Protein AF-A0AAV5AKA2-F1 (afdb_monomer_lite)

Foldseek 3Di:
DFFDFDDDDDDDDDDDDDDDPDPPQFFQFDQLVVQVWHLFWPPPVPGDGLDDDDDDDDHFTKGGLNGDVQCLDPVNVQVVCVVVQWHFAQVNLDDDDFIWTRSSQAPGIDTFPGKIAGAPPDPNCRNVCCSPPNDDMKTWDANCHDRIHRSMIGID

Radius of gyration: 16.93 Å; chains: 1; bounding box: 51×32×39 Å

Organism: NCBI:txid1419009

Structure (mmCIF, N/CA/C/O backbone):
data_AF-A0AAV5AKA2-F1
#
_entry.id   AF-A0AAV5AKA2-F1
#
loop_
_atom_site.group_PDB
_atom_site.id
_atom_site.type_symbol
_atom_site.label_atom_id
_atom_site.label_alt_id
_atom_site.label_comp_id
_atom_site.label_asym_id
_atom_site.label_entity_id
_atom_site.label_seq_id
_atom_site.pdbx_PDB_ins_code
_atom_site.Cartn_x
_atom_site.Cartn_y
_atom_site.Cartn_z
_atom_site.occupancy
_atom_site.B_iso_or_equiv
_atom_site.auth_seq_id
_atom_site.auth_comp_id
_atom_site.auth_asym_id
_atom_site.auth_atom_id
_atom_site.pdbx_PDB_model_num
ATOM 1 N N . MET A 1 1 ? -12.596 -14.298 -8.176 1.00 52.69 1 MET A N 1
ATOM 2 C CA . MET A 1 1 ? -11.879 -13.135 -7.619 1.00 52.69 1 MET A CA 1
ATOM 3 C C . MET A 1 1 ? -12.741 -11.901 -7.831 1.00 52.69 1 MET A C 1
ATOM 5 O O . MET A 1 1 ? -13.011 -11.564 -8.974 1.00 52.69 1 MET A O 1
ATOM 9 N N . GLN A 1 2 ? -13.265 -11.301 -6.763 1.00 57.94 2 GLN A N 1
ATOM 10 C CA . GLN A 1 2 ? -14.024 -10.047 -6.828 1.00 57.94 2 GLN A CA 1
ATOM 11 C C . GLN A 1 2 ? -13.225 -8.941 -6.132 1.00 57.94 2 GLN A C 1
ATOM 13 O O . GLN A 1 2 ? -12.940 -9.035 -4.934 1.00 57.94 2 GLN A O 1
ATOM 18 N N . LEU A 1 3 ? -12.858 -7.911 -6.892 1.00 55.97 3 LEU A N 1
ATOM 19 C CA . LEU A 1 3 ? -12.254 -6.685 -6.377 1.00 55.97 3 LEU A CA 1
ATOM 20 C C . LEU A 1 3 ? -13.356 -5.705 -6.004 1.00 55.97 3 LEU A C 1
ATOM 22 O O . LEU A 1 3 ? -14.324 -5.544 -6.750 1.00 55.97 3 LEU A O 1
ATOM 26 N N . LYS A 1 4 ? -13.201 -5.048 -4.857 1.00 69.31 4 LYS A N 1
ATOM 27 C CA . LYS A 1 4 ? -14.025 -3.898 -4.500 1.00 69.31 4 LYS A CA 1
ATOM 28 C C . LYS A 1 4 ? -13.125 -2.681 -4.413 1.00 69.31 4 LYS A C 1
ATOM 30 O O . LYS A 1 4 ? -12.226 -2.624 -3.580 1.00 69.31 4 LYS A O 1
ATOM 35 N N . PHE A 1 5 ? -13.393 -1.722 -5.283 1.00 59.44 5 PHE A N 1
ATOM 36 C CA . PHE A 1 5 ? -12.792 -0.402 -5.222 1.00 59.44 5 PHE A CA 1
ATOM 37 C C . PHE A 1 5 ? -13.729 0.507 -4.437 1.00 59.44 5 PHE A C 1
ATOM 39 O O . PHE A 1 5 ? -14.938 0.531 -4.687 1.00 59.44 5 PHE A O 1
ATOM 46 N N . SER A 1 6 ? -13.183 1.230 -3.468 1.00 44.75 6 SER A N 1
ATOM 47 C CA . SER A 1 6 ? -13.955 2.183 -2.678 1.00 44.75 6 SER A CA 1
ATOM 48 C C . SER A 1 6 ? -13.904 3.545 -3.347 1.00 44.75 6 SER A C 1
ATOM 50 O O . SER A 1 6 ? -12.937 4.278 -3.188 1.00 44.75 6 SER A O 1
ATOM 52 N N . VAL A 1 7 ? -14.961 3.884 -4.083 1.00 46.62 7 VAL A N 1
ATOM 53 C CA . VAL A 1 7 ? -15.193 5.242 -4.589 1.00 46.62 7 VAL A CA 1
ATOM 54 C C . VAL A 1 7 ? -16.215 5.908 -3.672 1.00 46.62 7 VAL A C 1
ATOM 56 O O . VAL A 1 7 ? -17.334 5.414 -3.513 1.00 46.62 7 VAL A O 1
ATOM 59 N N . PHE A 1 8 ? -15.847 7.017 -3.032 1.00 39.38 8 PHE A N 1
ATOM 60 C CA . PHE A 1 8 ? -16.758 7.754 -2.159 1.00 39.38 8 PHE A CA 1
ATOM 61 C C . PHE A 1 8 ? -17.779 8.531 -2.998 1.00 39.38 8 PHE A C 1
ATOM 63 O O . PHE A 1 8 ? -17.465 9.567 -3.572 1.00 39.38 8 PHE A O 1
ATOM 70 N N . ASN A 1 9 ? -19.030 8.067 -3.026 1.00 35.72 9 ASN A N 1
ATOM 71 C CA . ASN A 1 9 ? -20.159 8.881 -3.469 1.00 35.72 9 ASN A CA 1
ATOM 72 C C . ASN A 1 9 ? -21.201 8.968 -2.348 1.00 35.72 9 ASN A C 1
ATOM 74 O O . ASN A 1 9 ? -21.678 7.962 -1.819 1.00 35.72 9 ASN A O 1
ATOM 78 N N . LYS A 1 10 ? -21.538 10.192 -1.942 1.00 44.97 10 LYS A N 1
ATOM 79 C CA . LYS A 1 10 ? -22.449 10.450 -0.827 1.00 44.97 10 LYS A CA 1
ATOM 80 C C . LYS A 1 10 ? -23.886 10.422 -1.349 1.00 44.97 10 LYS A C 1
ATOM 82 O O . LYS A 1 10 ? -24.330 11.409 -1.925 1.00 44.97 10 LYS A O 1
ATOM 87 N N . LYS A 1 11 ? -24.627 9.331 -1.104 1.00 39.31 11 LYS A N 1
ATOM 88 C CA . LYS A 1 11 ? -26.084 9.343 -0.828 1.00 39.31 11 LYS A CA 1
ATOM 89 C C . LYS A 1 11 ? -26.613 7.965 -0.415 1.00 39.31 11 LYS A C 1
ATOM 91 O O . LYS A 1 11 ? -26.242 6.932 -0.955 1.00 39.31 11 LYS A O 1
ATOM 96 N N . THR A 1 12 ? -27.488 7.999 0.582 1.00 51.03 12 THR A N 1
ATOM 97 C CA . THR A 1 12 ? -28.130 6.885 1.283 1.00 51.03 12 THR A CA 1
ATOM 98 C C . THR A 1 12 ? -29.259 6.238 0.477 1.00 51.03 12 THR A C 1
ATOM 100 O O . THR A 1 12 ? -29.994 6.934 -0.220 1.00 51.03 12 THR A O 1
ATOM 103 N N . LYS A 1 13 ? -29.480 4.931 0.683 1.00 38.28 13 LYS A N 1
ATOM 104 C CA . LYS A 1 13 ? -30.818 4.312 0.723 1.00 38.28 13 LYS A CA 1
ATOM 105 C C . LYS A 1 13 ? -30.782 2.977 1.474 1.00 38.28 13 LYS A C 1
ATOM 107 O O . LYS A 1 13 ? -29.850 2.193 1.336 1.00 38.28 13 LYS A O 1
ATOM 112 N N . THR A 1 14 ? -31.797 2.776 2.305 1.00 45.12 14 THR A N 1
ATOM 113 C CA . THR A 1 14 ? -32.012 1.619 3.180 1.00 45.12 14 THR A CA 1
ATOM 114 C C . THR A 1 14 ? -32.772 0.529 2.424 1.00 45.12 14 THR A C 1
ATOM 116 O O . THR A 1 14 ? -33.853 0.809 1.913 1.00 45.12 14 THR A O 1
ATOM 119 N N . GLU A 1 15 ? -32.277 -0.712 2.415 1.00 42.41 15 GLU A N 1
ATOM 120 C CA . GLU A 1 15 ? -33.061 -1.893 2.020 1.00 42.41 15 GLU A CA 1
ATOM 121 C C . GLU A 1 15 ? -32.939 -3.028 3.048 1.00 42.41 15 GLU A C 1
ATOM 123 O O . GLU A 1 15 ? -31.931 -3.178 3.738 1.00 42.41 15 GLU A O 1
ATOM 128 N N . LYS A 1 16 ? -34.041 -3.776 3.190 1.00 43.50 16 LYS A N 1
ATOM 129 C CA . LYS A 1 16 ? -34.298 -4.784 4.227 1.00 43.50 16 LYS A CA 1
ATOM 130 C C . LYS A 1 16 ? -33.579 -6.113 3.958 1.00 43.50 16 LYS A C 1
ATOM 132 O O . LYS A 1 16 ? -33.378 -6.539 2.829 1.00 43.50 16 LYS A O 1
ATOM 137 N N . THR A 1 17 ? -33.248 -6.771 5.061 1.00 47.44 17 THR A N 1
ATOM 138 C CA . THR A 1 17 ? -32.311 -7.883 5.243 1.00 47.44 17 THR A CA 1
ATOM 139 C C . THR A 1 17 ? -32.801 -9.249 4.753 1.00 47.44 17 THR A C 1
ATOM 141 O O . THR A 1 17 ? -33.874 -9.716 5.131 1.00 47.44 17 THR A O 1
ATOM 144 N N . LYS A 1 18 ? -31.920 -9.971 4.047 1.00 38.16 18 LYS A N 1
ATOM 145 C CA . LYS A 1 18 ? -31.898 -11.442 3.996 1.00 38.16 18 LYS A CA 1
ATOM 146 C C . LYS A 1 18 ? -30.798 -11.909 4.955 1.00 38.16 18 LYS A C 1
ATOM 148 O O . LYS A 1 18 ? -29.679 -11.405 4.883 1.00 38.16 18 LYS A O 1
ATOM 153 N N . LYS A 1 19 ? -31.111 -12.820 5.885 1.00 45.38 19 LYS A N 1
ATOM 154 C CA . LYS A 1 19 ? -30.164 -13.333 6.893 1.00 45.38 19 LYS A CA 1
ATOM 155 C C . LYS A 1 19 ? -29.138 -14.248 6.215 1.00 45.38 19 LYS A C 1
ATOM 157 O O . LYS A 1 19 ? -29.332 -15.454 6.121 1.00 45.38 19 LYS A O 1
ATOM 162 N N . LEU A 1 20 ? -28.087 -13.632 5.687 1.00 38.22 20 LEU A N 1
ATOM 163 C CA . LEU A 1 20 ? -26.858 -14.272 5.242 1.00 38.22 20 LEU A CA 1
ATOM 164 C C . LEU A 1 20 ? -25.946 -14.390 6.468 1.0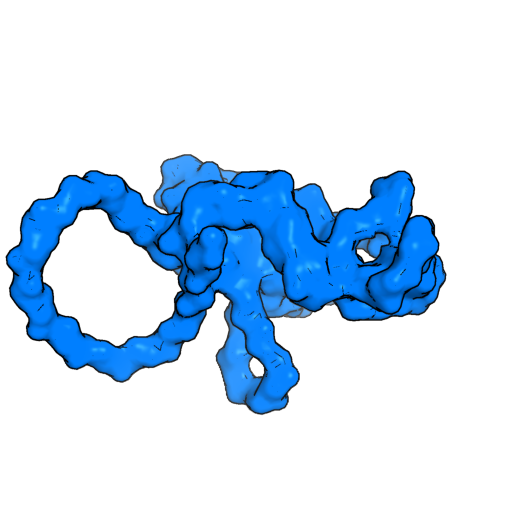0 38.22 20 LEU A C 1
ATOM 166 O O . LEU A 1 20 ? -25.882 -13.455 7.267 1.00 38.22 20 LEU A O 1
ATOM 170 N N . THR A 1 21 ? -25.276 -15.525 6.650 1.00 40.84 21 THR A N 1
ATOM 171 C CA . THR A 1 21 ? -24.228 -15.680 7.664 1.00 40.84 21 THR A CA 1
ATOM 172 C C . THR A 1 21 ? -23.234 -14.529 7.500 1.00 40.84 21 THR A C 1
ATOM 174 O O . THR A 1 21 ? -22.552 -14.458 6.479 1.00 40.84 21 THR A O 1
ATOM 177 N N . LEU A 1 22 ? -23.208 -13.588 8.452 1.00 43.34 22 LEU A N 1
ATOM 178 C CA . LEU A 1 22 ? -22.248 -12.488 8.448 1.00 43.34 22 LEU A CA 1
ATOM 179 C C . LEU A 1 22 ? -20.862 -13.087 8.694 1.00 43.34 22 LEU A C 1
ATOM 181 O O . LEU A 1 22 ? -20.427 -13.238 9.832 1.00 43.34 22 LEU A O 1
ATOM 185 N N . VAL A 1 23 ? -20.154 -13.408 7.613 1.00 49.12 23 VAL A N 1
ATOM 186 C CA . VAL A 1 23 ? -18.706 -13.197 7.598 1.00 49.12 23 VAL A CA 1
ATOM 187 C C . VAL A 1 23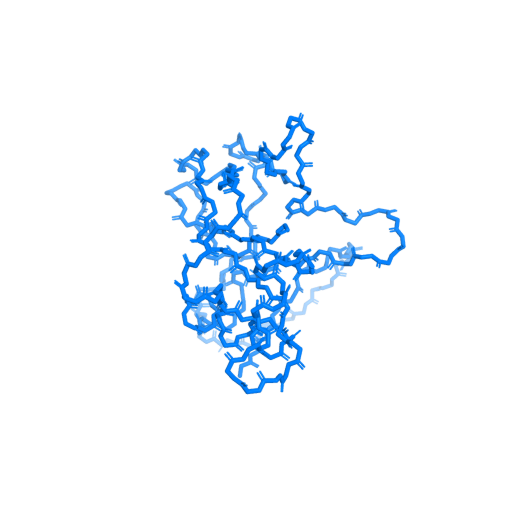 ? -18.544 -11.736 7.995 1.00 49.12 23 VAL A C 1
ATOM 189 O O . VAL A 1 23 ? -19.198 -10.897 7.373 1.00 49.12 23 VAL A O 1
ATOM 192 N N . SER A 1 24 ? -17.802 -11.448 9.071 1.00 45.88 24 SER A N 1
ATOM 193 C CA . SER A 1 24 ? -17.510 -10.074 9.496 1.00 45.88 24 SER A CA 1
ATOM 194 C C . SER A 1 24 ? -17.239 -9.246 8.246 1.00 45.88 24 SER A C 1
ATOM 196 O O . SER A 1 24 ? -16.269 -9.509 7.532 1.00 45.88 24 SER A O 1
ATOM 198 N N . SER A 1 25 ? -18.160 -8.346 7.889 1.00 56.03 25 SER A N 1
ATOM 199 C CA . SER A 1 25 ? -17.938 -7.503 6.729 1.00 56.03 25 SER A CA 1
ATOM 200 C C . SER A 1 25 ? -16.823 -6.569 7.158 1.00 56.03 25 SER A C 1
ATOM 202 O O . SER A 1 25 ? -17.073 -5.681 7.976 1.00 56.03 25 SER A O 1
ATOM 204 N N . GLY A 1 26 ? -15.604 -6.814 6.675 1.00 73.75 26 GLY A N 1
ATOM 205 C CA . GLY A 1 26 ? -14.478 -5.914 6.895 1.00 73.75 26 GLY A CA 1
ATOM 206 C C . GLY A 1 26 ? -14.874 -4.470 6.575 1.00 73.75 26 GLY A C 1
ATOM 207 O O . GLY A 1 26 ? -15.870 -4.207 5.893 1.00 73.75 26 GLY A O 1
ATOM 208 N N . VAL A 1 27 ? -14.131 -3.502 7.092 1.00 89.12 27 VAL A N 1
ATOM 209 C CA . VAL A 1 27 ? -14.288 -2.114 6.644 1.00 89.12 27 VAL A CA 1
ATOM 210 C C . VAL A 1 27 ? -13.537 -1.918 5.331 1.00 89.12 27 VAL A C 1
ATOM 212 O O . VAL A 1 27 ? -12.684 -2.727 4.975 1.00 89.12 27 VAL A O 1
ATOM 215 N N . ASP A 1 28 ? -13.862 -0.860 4.592 1.00 89.00 28 ASP A N 1
ATOM 216 C CA . ASP A 1 28 ? -13.126 -0.563 3.362 1.00 89.00 28 ASP A CA 1
ATOM 217 C C . ASP A 1 28 ? -11.681 -0.180 3.667 1.00 89.00 28 ASP A C 1
ATOM 219 O O . ASP A 1 28 ? -10.761 -0.754 3.102 1.00 89.00 28 ASP A O 1
ATOM 223 N N . PHE A 1 29 ? -11.513 0.763 4.586 1.00 91.06 29 PHE A N 1
ATOM 224 C CA . PHE A 1 29 ? -10.276 1.131 5.261 1.00 91.06 29 PHE A CA 1
ATOM 225 C C . PHE A 1 29 ? -10.653 2.041 6.440 1.00 91.06 29 PHE A C 1
ATOM 227 O O . PHE A 1 29 ? -11.775 2.556 6.506 1.00 91.06 29 PHE A O 1
ATOM 234 N N . TYR A 1 30 ? -9.731 2.255 7.370 1.00 92.00 30 TYR A N 1
ATOM 235 C CA . TYR A 1 30 ? -9.833 3.300 8.384 1.00 92.00 30 TYR A CA 1
ATOM 236 C C . TYR A 1 30 ? -9.074 4.542 7.905 1.00 92.00 30 TYR A C 1
ATOM 238 O O . TYR A 1 30 ? -7.942 4.396 7.446 1.00 92.00 30 TYR A O 1
ATOM 246 N N . PRO A 1 31 ? -9.639 5.759 7.995 1.00 90.56 31 PRO A N 1
ATOM 247 C CA . PRO A 1 31 ? -8.921 6.968 7.599 1.00 90.56 31 PRO A CA 1
ATOM 248 C C . PRO A 1 31 ? -7.626 7.144 8.418 1.00 90.56 31 PRO A C 1
ATOM 250 O O . PRO A 1 31 ? -7.726 7.283 9.638 1.00 90.56 31 PRO A O 1
ATOM 253 N N . PRO A 1 32 ? -6.431 7.207 7.796 1.00 90.88 32 PRO A N 1
ATOM 254 C CA . PRO A 1 32 ? -5.159 7.373 8.505 1.00 90.88 32 PRO A CA 1
ATOM 255 C C . PRO A 1 32 ? -5.119 8.573 9.451 1.00 90.88 32 PRO A C 1
ATOM 257 O O . PRO A 1 32 ? -4.616 8.468 10.568 1.00 90.88 32 PRO A O 1
ATOM 260 N N . ALA A 1 33 ? 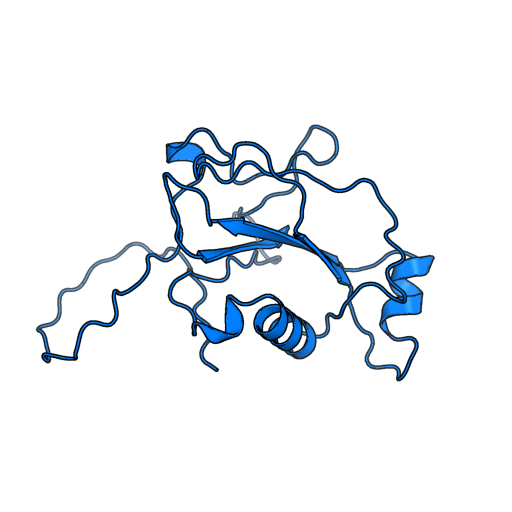-5.735 9.694 9.062 1.00 90.31 33 ALA A N 1
ATOM 261 C CA . ALA A 1 33 ? -5.810 10.895 9.894 1.00 90.31 33 ALA A CA 1
ATOM 262 C C . ALA A 1 33 ? -6.482 10.654 11.262 1.00 90.31 33 ALA A C 1
ATOM 264 O O . ALA A 1 33 ? -6.175 11.354 12.223 1.00 90.31 33 ALA A O 1
ATOM 265 N N . ALA A 1 34 ? -7.359 9.648 11.383 1.00 89.81 34 ALA A N 1
ATOM 266 C CA . ALA A 1 34 ? -8.014 9.311 12.648 1.00 89.81 34 ALA A CA 1
ATOM 267 C C . ALA A 1 34 ? -7.054 8.705 13.689 1.00 89.81 34 ALA A C 1
ATOM 269 O O . ALA A 1 34 ? -7.343 8.764 14.882 1.00 89.81 34 ALA A O 1
ATOM 270 N N . GLY A 1 35 ? -5.921 8.145 13.254 1.00 90.06 35 GLY A N 1
ATOM 271 C CA . GLY A 1 35 ? -4.893 7.561 14.119 1.00 90.06 35 GLY A CA 1
ATOM 272 C C . GLY A 1 35 ? -3.529 8.245 14.017 1.00 90.06 35 GLY A C 1
ATOM 273 O O . GLY A 1 35 ? -2.516 7.632 14.342 1.00 90.06 35 GLY A O 1
ATOM 274 N N . GLY A 1 36 ? -3.487 9.499 13.551 1.00 90.88 36 GLY A N 1
ATOM 275 C CA . GLY A 1 36 ? -2.250 10.283 13.441 1.00 90.88 36 GLY A CA 1
ATOM 276 C C . GLY A 1 36 ? -1.382 9.964 12.218 1.00 90.88 36 GLY A C 1
ATOM 277 O O . GLY A 1 36 ? -0.209 10.327 12.198 1.00 90.88 36 GLY A O 1
ATOM 278 N N . GLY A 1 37 ? -1.940 9.275 11.220 1.00 89.94 37 GLY A N 1
ATOM 279 C CA . GLY A 1 37 ? -1.333 9.040 9.911 1.00 89.94 37 GLY A CA 1
ATOM 280 C C . GLY A 1 37 ? -1.815 10.014 8.830 1.00 89.94 37 GLY A C 1
ATOM 281 O O . GLY A 1 37 ? -2.583 10.938 9.100 1.00 89.94 37 GLY A O 1
ATOM 282 N N . THR A 1 38 ? -1.396 9.786 7.587 1.00 87.25 38 THR A N 1
ATOM 283 C CA . THR A 1 38 ? -1.710 10.640 6.426 1.00 87.25 38 THR A CA 1
ATOM 284 C C . THR A 1 38 ? -2.067 9.806 5.198 1.00 87.25 38 THR A C 1
ATOM 286 O O . THR A 1 38 ? -1.646 8.661 5.078 1.00 87.25 38 THR A O 1
ATOM 289 N N . MET A 1 39 ? -2.814 10.387 4.249 1.00 84.81 39 MET A N 1
ATOM 290 C CA . MET A 1 39 ? -2.964 9.822 2.894 1.00 84.81 39 MET A CA 1
ATOM 291 C C . MET A 1 39 ? -1.782 10.222 2.000 1.00 84.81 39 MET A C 1
ATOM 293 O O . MET A 1 39 ? -1.971 10.504 0.824 1.00 84.81 39 MET A O 1
ATOM 297 N N . LEU A 1 40 ? -0.584 10.306 2.571 1.00 82.75 40 LEU A N 1
ATOM 298 C CA . LEU A 1 40 ? 0.656 10.671 1.895 1.00 82.75 40 LEU A CA 1
ATOM 299 C C . LEU A 1 40 ? 1.753 9.744 2.402 1.00 82.75 40 LEU A C 1
ATOM 301 O O . LEU A 1 40 ? 1.778 9.446 3.604 1.00 82.75 40 LEU A O 1
ATOM 305 N N . ASP A 1 41 ? 2.645 9.328 1.515 1.00 75.31 41 ASP A N 1
ATOM 306 C CA . ASP A 1 41 ? 3.919 8.749 1.918 1.00 75.31 41 ASP A CA 1
ATOM 307 C C . ASP A 1 41 ? 4.931 9.856 2.295 1.00 75.31 41 ASP A C 1
ATOM 309 O O . ASP A 1 41 ? 4.613 11.049 2.329 1.00 75.31 41 ASP A O 1
ATOM 313 N N . ALA A 1 42 ? 6.159 9.459 2.624 1.00 80.12 42 ALA A N 1
ATOM 314 C CA . ALA A 1 42 ? 7.251 10.357 2.989 1.00 80.12 42 ALA A CA 1
ATOM 315 C C . ALA A 1 42 ? 8.170 10.745 1.806 1.00 80.12 42 ALA A C 1
ATOM 317 O O . ALA A 1 42 ? 9.304 11.176 2.039 1.00 80.12 42 ALA A O 1
ATOM 318 N N . SER A 1 43 ? 7.711 10.620 0.554 1.00 75.25 43 SER A N 1
ATOM 319 C CA . SER A 1 43 ? 8.516 10.878 -0.647 1.00 75.25 43 SER A CA 1
ATOM 320 C C . SER A 1 43 ? 8.941 12.344 -0.767 1.00 75.25 43 SER A C 1
ATOM 322 O O . SER A 1 43 ? 8.131 13.271 -0.708 1.00 75.25 43 SER A O 1
ATOM 324 N N . ALA A 1 44 ? 10.256 12.559 -0.898 1.00 58.91 44 ALA A N 1
ATOM 325 C CA . ALA A 1 44 ? 10.925 13.834 -1.198 1.00 58.91 44 ALA A CA 1
ATOM 326 C C . ALA A 1 44 ? 10.478 15.070 -0.375 1.00 58.91 44 ALA A C 1
ATOM 328 O O . ALA A 1 44 ? 10.665 16.207 -0.807 1.00 58.91 44 ALA A O 1
ATOM 329 N N . GLY A 1 45 ? 9.901 14.872 0.815 1.00 61.34 45 GLY A N 1
ATOM 330 C CA . GLY A 1 45 ? 9.409 15.947 1.685 1.00 61.34 45 GLY A CA 1
ATOM 331 C C . GLY A 1 45 ? 8.087 16.600 1.255 1.00 61.34 45 GLY A C 1
ATOM 332 O O . GLY A 1 45 ? 7.589 17.447 1.994 1.00 61.34 45 GLY A O 1
ATOM 333 N N . LEU A 1 46 ? 7.512 16.208 0.110 1.00 65.12 46 LEU A N 1
ATOM 334 C CA . LEU A 1 46 ? 6.181 16.643 -0.348 1.00 65.12 46 LEU A CA 1
ATOM 335 C C . LEU A 1 46 ? 5.115 15.550 -0.168 1.00 65.12 46 LEU A C 1
ATOM 337 O O . LEU A 1 46 ? 3.948 15.879 0.031 1.00 65.12 46 LEU A O 1
ATOM 341 N N . GLY A 1 47 ? 5.538 14.282 -0.168 1.00 64.19 47 GLY A N 1
ATOM 342 C CA . GLY A 1 47 ? 4.688 13.100 -0.100 1.00 64.19 47 GLY A CA 1
ATOM 343 C C . GLY A 1 47 ? 3.996 12.797 -1.428 1.00 64.19 47 GLY A C 1
ATOM 344 O O . GLY A 1 47 ? 3.468 13.685 -2.094 1.00 64.19 47 GLY A O 1
ATOM 345 N N . GLU A 1 48 ? 3.977 11.528 -1.809 1.00 66.62 48 GLU A N 1
ATOM 346 C CA . GLU A 1 48 ? 3.128 10.999 -2.870 1.00 66.62 48 GLU A CA 1
ATOM 347 C C . GLU A 1 48 ? 1.756 10.653 -2.272 1.00 66.62 48 GLU A C 1
ATOM 349 O O . GLU A 1 48 ? 1.680 10.052 -1.191 1.00 66.62 48 GLU A O 1
ATOM 354 N N . PRO A 1 49 ? 0.644 11.053 -2.916 1.00 70.44 49 PRO A N 1
ATOM 355 C CA . PRO A 1 49 ? -0.683 10.724 -2.427 1.00 70.44 49 PRO A CA 1
ATOM 356 C C . PRO A 1 49 ? -0.919 9.217 -2.338 1.00 70.44 49 PRO A C 1
ATOM 358 O O . PRO A 1 49 ? -0.993 8.525 -3.340 1.00 70.44 49 PRO A O 1
ATOM 361 N N . LEU A 1 50 ? -1.195 8.738 -1.127 1.00 61.78 50 LEU A N 1
ATOM 362 C CA . LEU A 1 50 ? -1.775 7.415 -0.866 1.00 61.78 50 LEU A CA 1
ATOM 363 C C . LEU A 1 50 ? -3.291 7.391 -1.125 1.00 61.78 50 LEU A C 1
ATOM 365 O O . LEU A 1 50 ? -3.934 6.370 -0.875 1.00 61.78 50 LEU A O 1
ATOM 369 N N . ASN A 1 51 ? -3.856 8.542 -1.534 1.00 55.59 51 ASN A N 1
ATOM 370 C CA . ASN A 1 51 ? -5.216 8.784 -2.033 1.00 55.59 51 ASN A CA 1
ATOM 371 C C . ASN A 1 51 ? -5.456 10.297 -2.194 1.00 55.59 51 ASN A C 1
ATOM 373 O O . ASN A 1 51 ? -5.750 10.939 -1.187 1.00 55.59 51 ASN A O 1
ATOM 377 N N . VAL A 1 52 ? -5.434 10.860 -3.406 1.00 45.91 52 VAL A N 1
ATOM 378 C CA . VAL A 1 52 ? -6.206 12.083 -3.722 1.00 45.91 52 VAL A CA 1
ATOM 379 C C . VAL A 1 52 ? -6.638 12.109 -5.192 1.00 45.91 52 VAL A C 1
ATOM 381 O O . VAL A 1 52 ? -5.846 12.372 -6.086 1.00 45.91 52 VAL A O 1
ATOM 384 N N . SER A 1 53 ? -7.930 11.890 -5.420 1.00 33.94 53 SER A N 1
ATOM 385 C CA . SER A 1 53 ? -8.658 12.482 -6.542 1.00 33.94 53 SER A CA 1
ATOM 386 C C . SER A 1 53 ? -8.890 13.965 -6.252 1.00 33.94 53 SER A C 1
ATOM 388 O O . SER A 1 53 ? -9.397 14.236 -5.167 1.00 33.94 53 SER A O 1
ATOM 390 N N . ASP A 1 54 ? -8.600 14.868 -7.193 1.00 34.25 54 ASP A N 1
ATOM 391 C CA . ASP A 1 54 ? -9.397 16.097 -7.380 1.00 34.25 54 ASP A CA 1
ATOM 392 C C . ASP A 1 54 ? -9.232 16.795 -8.752 1.00 34.25 54 ASP A C 1
ATOM 394 O O . ASP A 1 54 ? -9.976 17.733 -9.031 1.00 34.25 54 ASP A O 1
ATOM 398 N N . ASP A 1 55 ? -8.409 16.303 -9.685 1.00 39.88 55 ASP A N 1
ATOM 399 C CA . ASP A 1 55 ? -8.446 16.769 -11.078 1.00 39.88 55 ASP A CA 1
ATOM 400 C C . ASP A 1 55 ? -8.135 15.665 -12.111 1.00 39.88 55 ASP A C 1
ATOM 402 O O . ASP A 1 55 ? -7.171 14.917 -12.012 1.00 39.88 55 ASP A O 1
ATOM 406 N N . ASP A 1 56 ? -9.062 15.533 -13.065 1.00 41.50 56 ASP A N 1
ATOM 407 C CA . ASP A 1 56 ? -9.137 14.624 -14.217 1.00 41.50 56 ASP A CA 1
ATOM 408 C C . ASP A 1 56 ? -7.862 13.831 -14.606 1.00 41.50 56 ASP A C 1
ATOM 410 O O . ASP A 1 56 ? -6.918 14.378 -15.169 1.00 41.50 56 ASP A O 1
ATOM 414 N N . LEU A 1 57 ? -7.972 12.495 -14.485 1.00 40.97 57 LEU A N 1
ATOM 415 C CA . LEU A 1 57 ? -7.282 11.445 -15.271 1.00 40.97 57 LEU A CA 1
ATOM 416 C C . LEU A 1 57 ? -6.059 10.695 -14.700 1.00 40.97 57 LEU A C 1
ATOM 418 O O . LEU A 1 57 ? -5.356 10.041 -15.470 1.00 40.97 57 LEU A O 1
ATOM 422 N N . THR A 1 58 ? -5.935 10.564 -13.374 1.00 39.84 58 THR A N 1
ATOM 423 C CA . THR A 1 58 ? -5.173 9.443 -12.772 1.00 39.84 58 THR A CA 1
ATOM 424 C C . THR A 1 58 ? -5.859 8.948 -11.494 1.00 39.84 58 THR A C 1
ATOM 426 O O . THR A 1 58 ? -5.839 9.597 -10.453 1.00 39.84 58 THR A O 1
ATOM 429 N N . GLY A 1 59 ? -6.566 7.817 -11.580 1.00 46.53 59 GLY A N 1
ATOM 430 C CA . GLY A 1 59 ? -7.350 7.262 -10.473 1.00 46.53 59 GLY A CA 1
ATOM 431 C C . GLY A 1 59 ? -6.499 6.412 -9.533 1.00 46.53 59 GLY A C 1
ATOM 432 O O . GLY A 1 59 ? -6.050 5.337 -9.922 1.00 46.53 59 GLY A O 1
ATOM 433 N N . LEU A 1 60 ? -6.323 6.870 -8.292 1.00 55.53 60 LEU A N 1
ATOM 434 C CA . LEU A 1 60 ? -5.661 6.115 -7.226 1.00 55.53 60 LEU A CA 1
ATOM 435 C C . LEU A 1 60 ? -6.511 4.929 -6.757 1.00 55.53 60 LEU A C 1
ATOM 437 O O . LEU A 1 60 ? -7.743 4.992 -6.727 1.00 55.53 60 LEU A O 1
ATOM 441 N N . VAL A 1 61 ? -5.848 3.846 -6.349 1.00 67.81 61 VAL A N 1
ATOM 442 C CA . VAL A 1 61 ? -6.491 2.566 -6.039 1.00 67.81 61 VAL A CA 1
ATOM 443 C C . VAL A 1 61 ? -6.198 2.164 -4.594 1.00 67.81 61 VAL A C 1
ATOM 445 O O . VAL A 1 61 ? -5.134 1.638 -4.300 1.00 67.81 61 VAL A O 1
ATOM 448 N N . ILE A 1 62 ? -7.167 2.340 -3.689 1.00 82.12 62 ILE A N 1
ATOM 449 C CA . ILE A 1 62 ? -7.186 1.583 -2.427 1.00 82.12 62 ILE A CA 1
ATOM 450 C C . ILE A 1 62 ? -7.870 0.245 -2.706 1.00 82.12 62 ILE A C 1
ATOM 452 O O . ILE A 1 62 ? -9.047 0.209 -3.090 1.00 82.12 62 ILE A O 1
ATOM 456 N N . ILE A 1 63 ? -7.166 -0.863 -2.470 1.00 88.62 63 ILE A N 1
ATOM 457 C CA . ILE A 1 63 ? -7.808 -2.179 -2.439 1.00 88.62 63 ILE A CA 1
ATOM 458 C C . ILE A 1 63 ? -8.532 -2.301 -1.105 1.00 88.62 63 ILE A C 1
ATOM 460 O O . ILE A 1 63 ? -7.907 -2.447 -0.055 1.00 88.62 63 ILE A O 1
ATOM 464 N N . SER A 1 64 ? -9.862 -2.229 -1.162 1.00 90.69 64 SER A N 1
ATOM 465 C CA . SER A 1 64 ? -10.725 -2.282 0.017 1.00 90.69 64 SER A CA 1
ATOM 466 C C . SER A 1 64 ? -10.486 -3.556 0.828 1.00 90.69 64 SER A C 1
ATOM 468 O O . SER A 1 64 ? -10.430 -4.646 0.253 1.00 90.69 64 SER A O 1
ATOM 470 N N . GLY A 1 65 ? -10.493 -3.440 2.158 1.00 90.19 65 GLY A N 1
ATOM 471 C CA . GLY A 1 65 ? -10.556 -4.569 3.093 1.00 90.19 65 GLY A CA 1
ATOM 472 C C . GLY A 1 65 ? -11.809 -5.447 2.935 1.00 90.19 65 GLY A C 1
ATOM 473 O O . GLY A 1 65 ? -11.867 -6.560 3.451 1.00 90.19 65 GLY A O 1
ATOM 474 N N . LYS A 1 66 ? -12.815 -4.993 2.170 1.00 92.38 66 LYS A N 1
ATOM 475 C CA . LYS A 1 66 ? -13.984 -5.790 1.745 1.00 92.38 66 LYS A CA 1
ATOM 476 C C . LYS A 1 66 ? -13.767 -6.578 0.453 1.00 92.38 66 LYS A C 1
ATOM 478 O O . LYS A 1 66 ? -14.712 -7.231 -0.010 1.00 92.38 66 LYS A O 1
ATOM 483 N N . SER A 1 67 ? -12.598 -6.464 -0.174 1.00 89.19 67 SER A N 1
ATOM 484 C CA . SER A 1 67 ? -12.228 -7.283 -1.331 1.00 89.19 67 SER A CA 1
ATOM 485 C C . SER A 1 67 ? -12.192 -8.762 -0.955 1.00 89.19 67 SER A C 1
ATOM 487 O O . SER A 1 67 ? -12.242 -9.129 0.219 1.00 89.19 67 SER A O 1
ATOM 489 N N . SER A 1 68 ? -12.137 -9.632 -1.965 1.00 89.12 68 SER A N 1
ATOM 490 C CA . SER A 1 68 ? -11.998 -11.068 -1.700 1.00 89.12 68 SER A CA 1
ATOM 491 C C . SER A 1 68 ? -10.725 -11.310 -0.867 1.00 89.12 68 SER A C 1
ATOM 493 O O . SER A 1 68 ? -9.687 -10.745 -1.232 1.00 89.12 68 SER A O 1
ATOM 495 N N . PRO A 1 69 ? -10.773 -12.109 0.219 1.00 88.88 69 PRO A N 1
ATOM 496 C CA . PRO A 1 69 ? -9.632 -12.301 1.118 1.00 88.88 69 PRO A CA 1
ATOM 497 C C . PRO A 1 69 ? -8.348 -12.724 0.402 1.00 88.88 69 PRO A C 1
ATOM 499 O O . PRO A 1 69 ? -7.257 -12.366 0.834 1.00 88.88 69 PRO A O 1
ATOM 502 N N . GLU A 1 70 ? -8.473 -13.432 -0.723 1.00 89.88 70 GLU A N 1
ATOM 503 C CA . GLU A 1 70 ? -7.345 -13.876 -1.534 1.00 89.88 70 GLU A CA 1
ATOM 504 C C . GLU A 1 70 ? -6.507 -12.690 -2.026 1.00 89.88 70 GLU A C 1
ATOM 506 O O . GLU A 1 70 ? -5.287 -12.740 -1.925 1.00 89.88 70 GLU A O 1
ATOM 511 N N . VAL A 1 71 ? -7.133 -11.595 -2.478 1.00 89.12 71 VAL A N 1
ATOM 512 C CA . VAL A 1 71 ? -6.431 -10.405 -3.005 1.00 89.12 71 VAL A CA 1
ATOM 513 C C . VAL A 1 71 ? -5.667 -9.650 -1.911 1.00 89.12 71 VAL A C 1
ATOM 515 O O . VAL A 1 71 ? -4.708 -8.951 -2.213 1.00 89.12 71 VAL A O 1
ATOM 518 N N . LEU A 1 72 ? -6.055 -9.795 -0.640 1.00 91.56 72 LEU A N 1
ATOM 519 C CA . LEU A 1 72 ? -5.416 -9.089 0.478 1.00 91.56 72 LEU A CA 1
ATOM 520 C C . LEU A 1 72 ? -4.129 -9.781 0.973 1.00 91.56 72 LEU A C 1
ATOM 522 O O . LEU A 1 72 ? -3.388 -9.206 1.776 1.00 91.56 72 LEU A O 1
ATOM 526 N N . THR A 1 73 ? -3.839 -10.988 0.475 1.00 91.38 73 THR A N 1
ATOM 527 C CA . THR A 1 73 ? -2.563 -11.696 0.685 1.00 91.38 73 THR A CA 1
ATOM 528 C C . THR A 1 73 ? -1.467 -11.161 -0.241 1.00 91.38 73 THR A C 1
ATOM 530 O O . THR A 1 73 ? -1.771 -10.585 -1.282 1.00 91.38 73 THR A O 1
ATOM 533 N N . ASP A 1 74 ? -0.189 -11.361 0.097 1.00 89.62 74 ASP A N 1
ATOM 534 C CA . ASP A 1 74 ? 0.925 -10.909 -0.758 1.00 89.62 74 ASP A CA 1
ATOM 535 C C . ASP A 1 74 ? 0.890 -11.571 -2.150 1.00 89.62 74 ASP A C 1
ATOM 537 O O . ASP A 1 74 ? 1.051 -10.888 -3.165 1.00 89.62 74 ASP A O 1
ATOM 541 N N . ASP A 1 75 ? 0.608 -12.877 -2.203 1.00 89.50 75 ASP A N 1
ATOM 542 C CA . ASP A 1 75 ? 0.527 -13.649 -3.449 1.00 89.50 75 ASP A CA 1
ATOM 543 C C . ASP A 1 75 ? -0.700 -13.275 -4.285 1.00 89.50 75 ASP A C 1
ATOM 545 O O . ASP A 1 75 ? -0.623 -13.132 -5.507 1.00 89.50 75 ASP A O 1
ATOM 549 N N . GLY A 1 76 ? -1.858 -13.103 -3.646 1.00 90.38 76 GLY A N 1
ATOM 550 C CA . GLY A 1 76 ? -3.067 -12.704 -4.357 1.00 90.38 76 GLY A CA 1
ATOM 551 C C . GLY A 1 76 ? -3.012 -11.259 -4.838 1.00 90.38 76 GLY A C 1
ATOM 552 O O . GLY A 1 76 ? -3.488 -10.977 -5.939 1.00 90.38 76 GLY A O 1
ATOM 553 N N . PHE A 1 77 ? -2.373 -10.366 -4.080 1.00 90.94 77 PHE A N 1
ATOM 554 C CA . PHE A 1 77 ? -2.107 -9.010 -4.537 1.00 90.94 77 PHE A CA 1
ATOM 555 C C . PHE A 1 77 ? -1.146 -9.002 -5.728 1.00 90.94 77 PHE A C 1
ATOM 557 O O . PHE A 1 77 ? -1.423 -8.325 -6.710 1.00 90.94 77 PHE A O 1
ATOM 564 N N . LEU A 1 78 ? -0.078 -9.809 -5.705 1.00 88.75 78 LEU A N 1
ATOM 565 C CA . LEU A 1 78 ? 0.807 -9.984 -6.861 1.00 88.75 78 LEU A CA 1
ATOM 566 C C . LEU A 1 78 ? 0.046 -10.491 -8.094 1.00 88.75 78 LEU A C 1
ATOM 568 O O . LEU A 1 78 ? 0.205 -9.957 -9.189 1.00 88.75 78 LEU A O 1
ATOM 572 N N . ASN A 1 79 ? -0.818 -11.493 -7.929 1.00 86.88 79 ASN A N 1
ATOM 573 C CA . ASN A 1 79 ? -1.640 -11.993 -9.032 1.00 86.88 79 ASN A CA 1
ATOM 574 C C . ASN A 1 79 ? -2.595 -10.921 -9.576 1.00 86.88 79 ASN A C 1
ATOM 576 O O . ASN A 1 79 ? -2.807 -10.840 -10.786 1.00 86.88 79 ASN A O 1
ATOM 580 N N . TRP A 1 80 ? -3.140 -10.071 -8.705 1.00 88.25 80 TRP A N 1
ATOM 581 C CA . TRP A 1 80 ? -3.906 -8.907 -9.132 1.00 88.25 80 TRP A CA 1
ATOM 582 C C . TRP A 1 80 ? -3.041 -7.893 -9.891 1.00 88.25 80 TRP A C 1
ATOM 584 O O . TRP A 1 80 ? -3.439 -7.485 -10.981 1.00 88.25 80 TRP A O 1
ATOM 594 N N . SER A 1 81 ? -1.849 -7.550 -9.391 1.00 86.31 81 SER A N 1
ATOM 595 C CA . SER A 1 81 ? -0.907 -6.650 -10.074 1.00 86.31 81 SER A CA 1
ATOM 596 C C . SER A 1 81 ? -0.584 -7.162 -11.481 1.00 86.31 81 SER A C 1
ATOM 598 O O . SER A 1 81 ? -0.673 -6.411 -12.447 1.00 86.31 81 SER A O 1
ATOM 600 N N . ARG A 1 82 ? -0.354 -8.473 -11.631 1.00 83.50 82 ARG A N 1
ATOM 601 C CA . ARG A 1 82 ? -0.143 -9.119 -12.940 1.00 83.50 82 ARG A CA 1
ATOM 602 C C . ARG A 1 82 ? -1.326 -8.971 -13.880 1.00 83.50 82 ARG A C 1
ATOM 604 O O . ARG A 1 82 ? -1.129 -8.767 -15.073 1.00 83.50 82 ARG A O 1
ATOM 611 N N . SER A 1 83 ? -2.552 -9.031 -13.361 1.00 81.12 83 SER A N 1
ATOM 612 C CA . SER A 1 83 ? -3.757 -8.867 -14.185 1.00 81.12 83 SER A CA 1
ATOM 613 C C . SER A 1 83 ? -3.919 -7.462 -14.771 1.00 81.12 83 SER A C 1
ATOM 615 O O . SER A 1 83 ? -4.589 -7.314 -15.790 1.00 81.12 83 SER A O 1
ATOM 617 N N . ILE A 1 84 ? -3.294 -6.453 -14.154 1.00 77.31 84 ILE A N 1
ATOM 618 C CA . ILE A 1 84 ? -3.291 -5.063 -14.630 1.00 77.31 84 ILE A CA 1
ATOM 619 C C . ILE A 1 84 ? -1.966 -4.668 -15.297 1.00 77.31 84 ILE A C 1
ATOM 621 O O . ILE A 1 84 ? -1.734 -3.490 -15.535 1.00 77.31 84 ILE A O 1
ATOM 625 N N . GLY A 1 85 ? -1.110 -5.642 -15.625 1.00 75.25 85 GLY A N 1
ATOM 626 C CA . GLY A 1 85 ? 0.130 -5.397 -16.360 1.00 75.25 85 GLY A CA 1
ATOM 627 C C . GLY A 1 85 ? 1.321 -4.984 -15.497 1.00 75.25 85 GLY A C 1
ATOM 628 O O . GLY A 1 85 ? 2.249 -4.398 -16.034 1.00 75.25 85 GLY A O 1
ATOM 629 N N . PHE A 1 86 ? 1.336 -5.299 -14.199 1.00 81.06 86 PHE A N 1
ATOM 630 C CA . PHE A 1 86 ? 2.468 -5.055 -13.294 1.00 81.06 86 PHE A CA 1
ATOM 631 C C . PHE A 1 86 ? 3.027 -6.364 -12.721 1.00 81.06 86 PHE A C 1
ATOM 633 O O .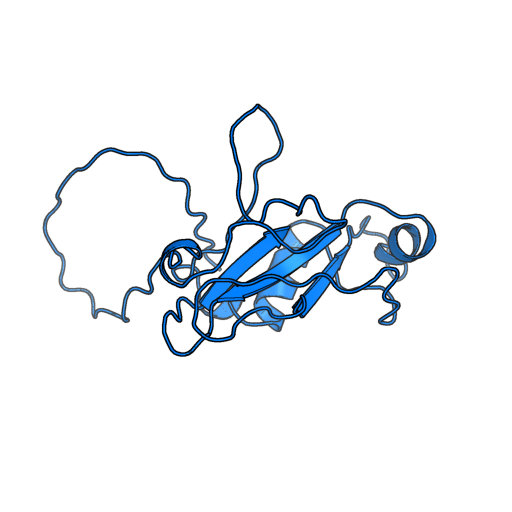 PHE A 1 86 ? 2.299 -7.334 -12.540 1.00 81.06 86 PHE A O 1
ATOM 640 N N . ASP A 1 87 ? 4.310 -6.417 -12.378 1.00 80.94 87 ASP A N 1
ATOM 641 C CA . ASP A 1 87 ? 4.926 -7.594 -11.747 1.00 80.94 87 ASP A CA 1
ATOM 642 C C . ASP A 1 87 ? 5.919 -7.196 -10.642 1.00 80.94 87 ASP A C 1
ATOM 644 O O . ASP A 1 87 ? 6.088 -6.019 -10.314 1.00 80.94 87 ASP A O 1
ATOM 648 N N . GLU A 1 88 ? 6.551 -8.195 -10.029 1.00 77.56 88 GLU A N 1
ATOM 649 C CA . GLU A 1 88 ? 7.675 -8.006 -9.114 1.00 77.56 88 GLU A CA 1
ATOM 650 C C . GLU A 1 88 ? 8.886 -7.357 -9.786 1.00 77.56 88 GLU A C 1
ATOM 652 O O . GLU A 1 88 ? 9.130 -7.498 -10.989 1.00 77.56 88 GLU A O 1
ATOM 657 N N . GLU A 1 89 ? 9.674 -6.658 -8.967 1.00 68.56 89 GLU A N 1
ATOM 658 C CA . GLU A 1 89 ? 10.968 -6.117 -9.371 1.00 68.56 89 GLU A CA 1
ATOM 659 C C . GLU A 1 89 ? 11.844 -7.230 -9.952 1.00 68.56 89 GLU A C 1
ATOM 661 O O . GLU A 1 89 ? 11.990 -8.310 -9.367 1.00 68.56 89 GLU A O 1
ATOM 666 N N . PHE A 1 90 ? 12.446 -6.965 -11.113 1.00 60.94 90 PHE A N 1
ATOM 667 C CA . PHE A 1 90 ? 13.287 -7.949 -11.775 1.00 60.94 90 PHE A CA 1
ATOM 668 C C . PHE A 1 90 ? 14.486 -8.317 -10.888 1.00 60.94 90 PHE A C 1
ATOM 670 O O . PHE A 1 90 ? 15.260 -7.448 -10.487 1.00 60.94 90 PHE A O 1
ATOM 677 N N . LEU A 1 91 ? 14.636 -9.612 -10.579 1.00 55.31 91 LEU A N 1
ATOM 678 C CA . LEU A 1 91 ? 15.710 -10.166 -9.736 1.00 55.31 91 LEU A CA 1
ATOM 679 C C . LEU A 1 91 ? 15.852 -9.512 -8.345 1.00 55.31 91 LEU A C 1
ATOM 681 O O . LEU A 1 91 ? 16.922 -9.586 -7.743 1.00 55.31 91 LEU A O 1
ATOM 685 N N . GLY A 1 92 ? 14.796 -8.875 -7.824 1.00 59.38 92 GLY A N 1
ATOM 686 C CA . GLY A 1 92 ? 14.847 -8.168 -6.539 1.00 59.38 92 GLY A CA 1
ATOM 687 C C . GLY A 1 92 ? 15.734 -6.917 -6.549 1.00 59.38 92 GLY A C 1
ATOM 688 O O . GLY A 1 92 ? 16.141 -6.444 -5.489 1.00 59.38 92 GLY A O 1
ATOM 689 N N . LEU A 1 93 ? 16.065 -6.388 -7.732 1.00 54.44 93 LEU A N 1
ATOM 690 C CA . LEU A 1 93 ? 16.812 -5.142 -7.863 1.00 54.44 93 LEU A CA 1
ATOM 691 C C . LEU A 1 93 ? 15.896 -3.956 -7.558 1.00 54.44 93 LEU A C 1
ATOM 693 O O . LEU A 1 93 ? 15.137 -3.496 -8.414 1.00 54.44 93 LEU A O 1
ATOM 697 N N . HIS A 1 94 ? 16.006 -3.463 -6.329 1.00 65.81 94 HIS A N 1
ATOM 698 C CA . HIS A 1 94 ? 15.330 -2.259 -5.877 1.00 65.81 94 HIS A CA 1
ATOM 699 C C . HIS A 1 94 ? 16.176 -1.021 -6.191 1.00 65.81 94 HIS A C 1
ATOM 701 O O . HIS A 1 94 ? 17.229 -0.807 -5.588 1.00 65.81 94 HIS A O 1
ATOM 707 N N . ILE A 1 95 ? 15.725 -0.206 -7.148 1.00 62.03 95 ILE A N 1
ATOM 708 C CA . ILE A 1 95 ? 16.317 1.108 -7.428 1.00 62.03 95 ILE A CA 1
ATOM 709 C C . ILE A 1 95 ? 15.440 2.186 -6.792 1.00 62.03 95 ILE A C 1
ATOM 711 O O . ILE A 1 95 ? 14.272 2.336 -7.154 1.00 62.03 95 ILE A O 1
ATOM 715 N N . GLY A 1 96 ? 16.034 2.934 -5.863 1.00 65.94 96 GLY A N 1
ATOM 716 C CA . GLY A 1 96 ? 15.383 3.988 -5.090 1.00 65.94 96 GLY A CA 1
ATOM 717 C C . GLY A 1 96 ? 15.552 3.783 -3.587 1.00 65.94 96 GLY A C 1
ATOM 718 O O . GLY A 1 96 ? 15.995 2.730 -3.131 1.00 65.94 96 GLY A O 1
ATOM 719 N N . THR A 1 97 ? 15.224 4.814 -2.815 1.00 72.88 97 THR A N 1
ATOM 720 C CA . THR A 1 97 ? 15.084 4.691 -1.362 1.00 72.88 97 THR A CA 1
ATOM 721 C C . THR A 1 97 ? 13.665 4.205 -1.065 1.00 72.88 97 THR A C 1
ATOM 723 O O . THR A 1 97 ? 12.731 4.811 -1.597 1.00 72.88 97 THR A O 1
ATOM 726 N N . PRO A 1 98 ? 13.477 3.162 -0.233 1.00 80.88 98 PRO A N 1
ATOM 727 C CA . PRO A 1 98 ? 12.149 2.748 0.202 1.00 80.88 98 PRO A CA 1
ATOM 728 C C . PRO A 1 98 ? 11.393 3.910 0.844 1.00 80.88 98 PRO A C 1
ATOM 730 O O . PRO A 1 98 ? 11.933 4.595 1.719 1.00 80.88 98 PRO A O 1
ATOM 733 N N . GLN A 1 99 ? 10.150 4.120 0.422 1.00 84.69 99 GLN A N 1
ATOM 734 C CA . GLN A 1 99 ? 9.290 5.145 0.992 1.00 84.69 99 GLN A CA 1
ATOM 735 C C . GLN A 1 99 ? 8.596 4.623 2.243 1.00 84.69 99 GLN A C 1
ATOM 737 O O . GLN A 1 99 ? 8.371 3.422 2.412 1.00 84.69 99 GLN A O 1
ATOM 742 N N . THR A 1 100 ? 8.260 5.540 3.149 1.00 90.56 100 THR A N 1
ATOM 743 C CA . THR A 1 100 ? 7.520 5.203 4.370 1.00 90.56 100 THR A CA 1
ATOM 744 C C . THR A 1 100 ? 6.152 5.860 4.367 1.00 90.56 100 THR A C 1
ATOM 746 O O . THR A 1 100 ? 6.009 6.977 3.885 1.00 90.56 100 THR A O 1
ATOM 749 N N . ALA A 1 101 ? 5.158 5.190 4.941 1.00 90.50 101 ALA A N 1
ATOM 750 C CA . ALA A 1 101 ? 3.820 5.728 5.136 1.00 90.50 101 ALA A CA 1
ATOM 751 C C . ALA A 1 101 ? 3.319 5.410 6.544 1.00 90.50 101 ALA A C 1
ATOM 753 O O . ALA A 1 101 ? 3.539 4.316 7.064 1.00 90.50 101 ALA A O 1
ATOM 754 N N . ASN A 1 102 ? 2.608 6.353 7.162 1.00 94.06 102 ASN A N 1
ATOM 755 C CA . ASN A 1 102 ? 1.886 6.113 8.408 1.00 94.06 102 ASN A CA 1
ATOM 756 C C . ASN A 1 102 ? 0.388 6.009 8.107 1.00 94.06 102 ASN A C 1
ATOM 758 O O . ASN A 1 102 ? -0.266 7.018 7.842 1.00 94.06 102 ASN A O 1
ATOM 762 N N . LEU A 1 103 ? -0.159 4.795 8.187 1.00 94.12 103 LEU A N 1
ATOM 763 C CA . LEU A 1 103 ? -1.567 4.517 7.885 1.00 94.12 103 LEU A CA 1
ATOM 764 C C . LEU A 1 103 ? -2.513 4.753 9.073 1.00 94.12 103 LEU A C 1
ATOM 766 O O . LEU A 1 103 ? -3.691 4.396 8.993 1.00 94.12 103 LEU A O 1
ATOM 770 N N . GLY A 1 104 ? -2.018 5.339 10.171 1.00 94.06 104 GLY A N 1
ATOM 771 C CA . GLY A 1 104 ? -2.821 5.662 11.351 1.00 94.06 104 GLY A CA 1
ATOM 772 C C . GLY A 1 104 ? -3.402 4.435 12.055 1.00 94.06 104 GLY A C 1
ATOM 773 O O . GLY A 1 104 ? -4.438 4.529 12.705 1.00 94.06 104 GLY A O 1
ATOM 774 N N . ASP A 1 105 ? -2.766 3.274 11.911 1.00 95.81 105 ASP A N 1
ATOM 775 C CA . ASP A 1 105 ? -3.245 1.990 12.432 1.00 95.81 105 ASP A CA 1
ATOM 776 C C . ASP A 1 105 ? -2.533 1.521 13.703 1.00 95.81 105 ASP A C 1
ATOM 778 O O . ASP A 1 105 ? -2.767 0.411 14.185 1.00 95.81 105 ASP A O 1
ATOM 782 N N . GLY A 1 106 ? -1.690 2.384 14.271 1.00 96.00 106 GLY A N 1
ATOM 783 C CA . GLY A 1 106 ? -0.939 2.113 15.493 1.00 96.00 106 GLY A CA 1
ATOM 784 C C . GLY A 1 106 ? 0.431 1.476 15.260 1.00 96.00 106 GLY A C 1
ATOM 785 O O . GLY A 1 106 ? 1.163 1.304 16.229 1.00 96.00 106 GLY A O 1
ATOM 786 N N . ASN A 1 107 ? 0.816 1.187 14.011 1.00 95.81 107 ASN A N 1
ATOM 787 C CA . ASN A 1 107 ? 2.176 0.743 13.678 1.00 95.81 107 ASN A CA 1
ATOM 788 C C . ASN A 1 107 ? 3.176 1.906 13.532 1.00 95.81 107 ASN A C 1
ATOM 790 O O . ASN A 1 107 ? 4.380 1.678 13.423 1.00 95.81 107 ASN A O 1
ATOM 794 N N . GLY A 1 108 ? 2.697 3.153 13.511 1.00 94.75 108 GLY A N 1
ATOM 795 C CA . GLY A 1 108 ? 3.515 4.308 13.140 1.00 94.75 108 GLY A CA 1
ATOM 796 C C . GLY A 1 108 ? 3.932 4.269 11.661 1.00 94.75 108 GLY A C 1
ATOM 797 O O . GLY A 1 108 ? 3.305 3.565 10.867 1.00 94.75 108 GLY A O 1
ATOM 798 N N . PRO A 1 109 ? 4.965 5.030 11.263 1.00 93.44 109 PRO A N 1
ATOM 799 C CA . PRO A 1 109 ? 5.502 4.981 9.905 1.00 93.44 109 PRO A CA 1
ATOM 800 C C . PRO A 1 109 ? 6.082 3.601 9.582 1.00 93.44 109 PRO A C 1
ATOM 802 O O . PRO A 1 109 ? 6.942 3.100 10.305 1.00 93.44 109 PRO A O 1
ATOM 805 N N . GLN A 1 110 ? 5.627 3.006 8.484 1.00 93.81 110 GLN A N 1
ATOM 806 C CA . GLN A 1 110 ? 6.084 1.713 7.984 1.00 93.81 110 GLN A CA 1
ATOM 807 C C . GLN A 1 110 ? 6.728 1.876 6.605 1.00 93.81 110 GLN A C 1
ATOM 809 O O . GLN A 1 110 ? 6.238 2.686 5.812 1.00 93.81 110 GLN A O 1
ATOM 814 N N . PRO A 1 111 ? 7.799 1.126 6.289 1.00 91.19 111 PRO A N 1
ATOM 815 C CA . PRO A 1 111 ? 8.310 1.071 4.926 1.00 91.19 111 PRO A CA 1
ATOM 816 C C . PRO A 1 111 ? 7.268 0.444 3.995 1.00 91.19 111 PRO A C 1
ATOM 818 O O . PRO A 1 111 ? 6.400 -0.318 4.427 1.00 91.19 111 PRO A O 1
ATOM 821 N N . GLU A 1 112 ? 7.356 0.769 2.711 1.00 87.81 112 GLU A N 1
ATOM 822 C CA . GLU A 1 112 ? 6.637 0.044 1.663 1.00 87.81 112 GLU A CA 1
ATOM 823 C C . GLU A 1 112 ? 6.888 -1.467 1.754 1.00 87.81 112 GLU A C 1
ATOM 825 O O . GLU A 1 112 ? 7.962 -1.918 2.160 1.00 87.81 112 GLU A O 1
ATOM 830 N N . ILE A 1 113 ? 5.893 -2.264 1.361 1.00 89.38 113 ILE A N 1
ATOM 831 C CA . ILE A 1 113 ? 6.023 -3.725 1.385 1.00 89.38 113 ILE A CA 1
ATOM 832 C C . ILE A 1 113 ? 6.916 -4.182 0.228 1.00 89.38 113 ILE A C 1
ATOM 834 O O . ILE A 1 113 ? 7.885 -4.908 0.441 1.00 89.38 113 ILE A O 1
ATOM 838 N N . LYS A 1 114 ? 6.568 -3.775 -0.999 1.00 85.94 114 LYS A N 1
ATOM 839 C CA . LYS A 1 114 ? 7.338 -3.978 -2.236 1.00 85.94 114 LYS A CA 1
ATOM 840 C C . LYS A 1 114 ? 6.948 -2.907 -3.264 1.00 85.94 114 LYS A C 1
ATOM 842 O O . LYS A 1 114 ? 5.881 -2.304 -3.153 1.00 85.94 114 LYS A O 1
ATOM 847 N N . VAL A 1 115 ? 7.744 -2.776 -4.322 1.00 81.56 115 VAL A N 1
ATOM 848 C CA . VAL A 1 115 ? 7.376 -2.039 -5.542 1.00 81.56 115 VAL A CA 1
ATOM 849 C C . VAL A 1 115 ? 6.822 -3.008 -6.586 1.00 81.56 115 VAL A C 1
ATOM 851 O O . VAL A 1 115 ? 7.337 -4.117 -6.753 1.00 81.56 115 VAL A O 1
ATOM 854 N N . ARG A 1 116 ? 5.777 -2.598 -7.304 1.00 81.81 116 ARG A N 1
ATOM 855 C CA . ARG A 1 116 ? 5.275 -3.268 -8.509 1.00 81.81 116 ARG A CA 1
ATOM 856 C C . ARG A 1 116 ? 5.616 -2.410 -9.720 1.00 81.81 116 ARG A C 1
ATOM 858 O O . ARG A 1 116 ? 5.357 -1.215 -9.696 1.00 81.81 116 ARG A O 1
ATOM 865 N N . ARG A 1 117 ? 6.206 -3.007 -10.754 1.00 76.56 117 ARG A N 1
ATOM 866 C CA . ARG A 1 117 ? 6.655 -2.307 -11.973 1.00 76.56 117 ARG A CA 1
ATOM 867 C C . ARG A 1 117 ? 5.884 -2.792 -13.187 1.00 76.56 117 ARG A C 1
ATOM 869 O O . ARG A 1 117 ? 5.525 -3.973 -13.226 1.00 76.56 117 ARG A O 1
ATOM 876 N N . GLN A 1 118 ? 5.627 -1.916 -14.151 1.00 69.31 118 GLN A N 1
ATOM 877 C CA . GLN A 1 118 ? 4.931 -2.286 -15.372 1.00 69.31 118 GLN A CA 1
ATOM 878 C C . GLN A 1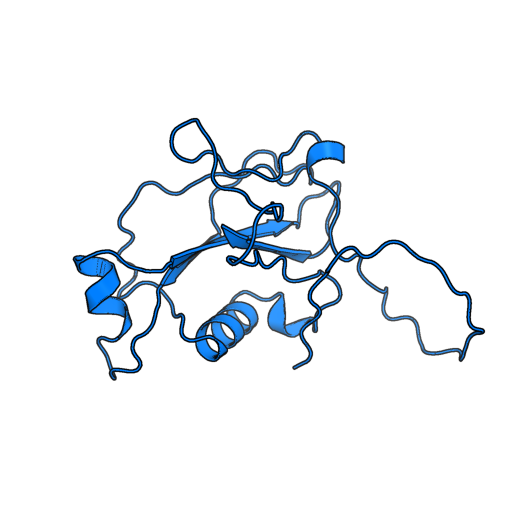 118 ? 5.698 -3.404 -16.084 1.00 69.31 118 GLN A C 1
ATOM 880 O O . GLN A 1 118 ? 6.921 -3.400 -16.242 1.00 69.31 118 GLN A O 1
ATOM 885 N N . ASN A 1 119 ? 4.945 -4.403 -16.512 1.00 61.75 119 ASN A N 1
ATOM 886 C CA . ASN A 1 119 ? 5.415 -5.543 -17.260 1.00 61.75 119 ASN A CA 1
ATOM 887 C C . ASN A 1 119 ? 4.909 -5.399 -18.696 1.00 61.75 119 ASN A C 1
ATOM 889 O O . ASN A 1 119 ? 3.738 -5.639 -18.982 1.00 61.75 119 ASN A O 1
ATOM 893 N N . PHE A 1 120 ? 5.808 -5.067 -19.624 1.00 59.97 120 PHE A N 1
ATOM 894 C CA . PHE A 1 120 ? 5.491 -4.906 -21.050 1.00 59.97 120 PHE A CA 1
ATOM 895 C C . PHE A 1 120 ? 5.135 -6.222 -21.782 1.00 59.97 120 PHE A C 1
ATOM 897 O O . PHE A 1 120 ? 5.141 -6.272 -23.011 1.00 59.97 120 PHE A O 1
ATOM 904 N N . GLY A 1 121 ? 4.853 -7.313 -21.061 1.00 55.31 121 GLY A N 1
ATOM 905 C CA . GLY A 1 121 ? 4.403 -8.581 -21.643 1.00 55.31 121 GLY A CA 1
ATOM 906 C C . GLY A 1 121 ? 5.488 -9.349 -22.406 1.00 55.31 121 GLY A C 1
ATOM 907 O O . GLY A 1 121 ? 5.177 -10.284 -23.142 1.00 55.31 121 GLY A O 1
ATOM 908 N N . ILE A 1 122 ? 6.762 -8.982 -22.236 1.00 50.31 122 ILE A N 1
ATOM 909 C CA . ILE A 1 122 ? 7.898 -9.670 -22.857 1.00 50.31 122 ILE A CA 1
ATOM 910 C C . ILE A 1 122 ? 8.388 -10.763 -21.902 1.00 50.31 122 ILE A C 1
ATOM 912 O O . ILE A 1 122 ? 8.803 -10.469 -20.777 1.00 50.31 122 ILE A O 1
ATOM 916 N N . LEU A 1 123 ? 8.357 -12.026 -22.348 1.00 41.06 123 LEU A N 1
ATOM 917 C CA . LEU A 1 123 ? 8.850 -13.159 -21.557 1.00 41.06 123 LEU A CA 1
ATOM 918 C C . LEU A 1 123 ? 10.279 -12.882 -21.056 1.00 41.06 123 LEU A C 1
ATOM 920 O O . LEU A 1 123 ? 11.155 -12.510 -21.833 1.00 41.06 123 LEU A O 1
ATOM 924 N N . PHE A 1 124 ? 10.498 -13.093 -19.757 1.00 45.34 124 PHE A N 1
ATOM 925 C CA . PHE A 1 124 ? 11.773 -12.961 -19.033 1.00 45.34 124 PHE A CA 1
ATOM 926 C C . PHE A 1 124 ? 12.358 -11.553 -18.842 1.00 45.34 124 PHE A C 1
ATOM 928 O O . PHE A 1 124 ? 13.238 -11.418 -18.000 1.00 45.34 124 PHE A O 1
ATOM 935 N N . ILE A 1 125 ? 11.899 -10.514 -19.548 1.00 4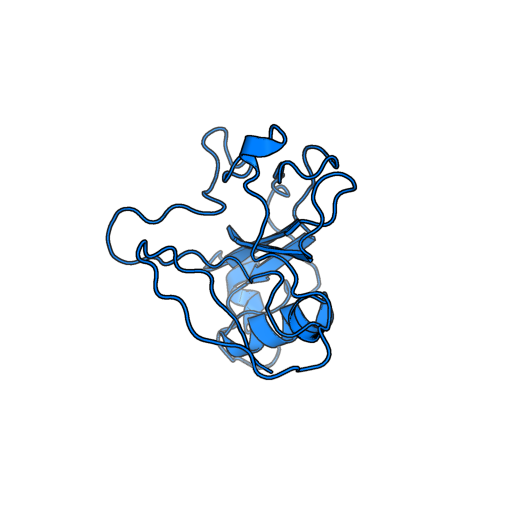8.34 125 ILE A N 1
ATOM 936 C CA . ILE A 1 125 ? 12.512 -9.167 -19.483 1.00 48.34 125 ILE A CA 1
ATOM 937 C C . ILE A 1 125 ? 11.504 -8.008 -19.435 1.00 48.34 125 ILE A C 1
ATOM 939 O O . ILE A 1 125 ? 11.898 -6.848 -19.527 1.00 48.34 125 ILE A O 1
ATOM 943 N N . GLY A 1 126 ? 10.209 -8.286 -19.272 1.00 50.38 126 GLY A N 1
ATOM 944 C CA . GLY A 1 126 ? 9.166 -7.256 -19.258 1.00 50.38 126 GLY A CA 1
ATOM 945 C C . GLY A 1 126 ? 9.355 -6.171 -18.191 1.00 50.38 126 GLY A C 1
ATOM 946 O O . GLY A 1 126 ? 9.146 -5.006 -18.502 1.00 50.38 126 GLY A O 1
ATOM 947 N N . SER A 1 127 ? 9.830 -6.520 -16.989 1.00 52.50 127 SER A N 1
ATOM 948 C CA . SER A 1 127 ? 10.186 -5.551 -15.936 1.00 52.50 127 SER A CA 1
ATOM 949 C C . SER A 1 127 ? 11.652 -5.087 -15.980 1.00 52.50 127 SER A C 1
ATOM 951 O O . SER A 1 127 ? 12.010 -4.135 -15.292 1.00 52.50 127 SER A O 1
ATOM 953 N N . LEU A 1 128 ? 12.510 -5.700 -16.814 1.00 49.53 128 LEU A N 1
ATOM 954 C CA . LEU A 1 128 ? 13.939 -5.359 -16.926 1.00 49.53 128 LEU A CA 1
ATOM 955 C C . LEU A 1 128 ? 14.151 -3.936 -17.464 1.00 49.53 128 LEU A C 1
ATOM 957 O O . LEU A 1 128 ? 15.027 -3.220 -16.980 1.00 49.53 128 LEU A O 1
ATOM 961 N N . PHE A 1 129 ? 13.351 -3.521 -18.451 1.00 47.44 129 PHE A N 1
ATOM 962 C CA . PHE A 1 129 ? 13.461 -2.186 -19.045 1.00 47.44 129 PHE A CA 1
ATOM 963 C C . PHE A 1 129 ? 13.080 -1.072 -18.058 1.00 47.44 129 PHE A C 1
ATOM 965 O O . PHE A 1 129 ? 13.726 -0.029 -18.070 1.00 47.44 129 PHE A O 1
ATOM 972 N N . GLU A 1 130 ? 12.131 -1.304 -17.145 1.00 49.47 130 GLU A N 1
ATOM 973 C CA . GLU A 1 130 ? 11.804 -0.331 -16.092 1.00 49.47 130 GLU A CA 1
ATOM 974 C C . GLU A 1 130 ? 12.763 -0.377 -14.909 1.00 49.47 130 GLU A C 1
ATOM 976 O O . GLU A 1 130 ? 13.112 0.668 -14.363 1.00 49.47 130 GLU A O 1
ATOM 981 N N . THR A 1 131 ? 13.224 -1.571 -14.521 1.00 51.44 131 THR A N 1
ATOM 982 C CA . THR A 1 131 ? 14.257 -1.707 -13.490 1.00 51.44 131 THR A CA 1
ATOM 983 C C . THR A 1 131 ? 15.535 -0.966 -13.894 1.00 51.44 131 THR A C 1
ATOM 985 O O . THR A 1 131 ? 16.192 -0.426 -13.017 1.00 51.44 131 THR A O 1
ATOM 988 N N . LEU A 1 132 ? 15.891 -0.896 -15.185 1.00 46.59 132 LEU A N 1
ATOM 989 C CA . LEU A 1 132 ? 17.113 -0.220 -15.650 1.00 46.59 132 LEU A CA 1
ATOM 990 C C . LEU A 1 132 ? 16.903 1.214 -16.168 1.00 46.59 132 LEU A C 1
ATOM 992 O O . LEU A 1 132 ? 17.825 2.022 -16.067 1.00 46.59 132 LEU A O 1
ATOM 996 N N . GLY A 1 133 ? 15.738 1.530 -16.742 1.00 45.97 133 GLY A N 1
ATOM 997 C CA . GLY A 1 133 ? 15.458 2.819 -17.391 1.00 45.97 133 GLY A CA 1
ATOM 998 C C . GLY A 1 133 ? 14.484 3.737 -16.646 1.00 45.97 133 GLY A C 1
ATOM 999 O O . GLY A 1 133 ? 14.397 4.914 -16.991 1.00 45.97 133 GLY A O 1
ATOM 1000 N N . GLY A 1 134 ? 13.780 3.232 -15.627 1.00 53.34 134 GLY A N 1
ATOM 1001 C CA . GLY A 1 134 ? 12.627 3.912 -15.027 1.00 53.34 134 GLY A CA 1
ATOM 1002 C C . GLY A 1 134 ? 11.352 3.766 -15.871 1.00 53.34 134 GLY A C 1
ATOM 1003 O O . GLY A 1 134 ? 11.417 3.498 -17.071 1.00 53.34 134 GLY A O 1
ATOM 1004 N N . GLY A 1 135 ? 10.188 3.904 -15.229 1.00 57.78 135 GLY A N 1
ATOM 1005 C CA . GLY A 1 135 ? 8.873 3.685 -15.841 1.00 57.78 135 GLY A CA 1
ATOM 1006 C C . GLY A 1 135 ? 7.716 3.775 -14.834 1.00 57.78 135 GLY A C 1
ATOM 1007 O O . GLY A 1 135 ? 7.881 4.371 -13.764 1.00 57.78 135 GLY A O 1
ATOM 1008 N N . ASP A 1 136 ? 6.563 3.205 -15.186 1.00 68.12 136 ASP A N 1
ATOM 1009 C CA . ASP A 1 136 ? 5.340 3.220 -14.379 1.00 68.12 136 ASP A CA 1
ATOM 1010 C C . ASP A 1 136 ? 5.405 2.152 -13.279 1.00 68.12 136 ASP A C 1
ATOM 1012 O O . ASP A 1 136 ? 5.527 0.952 -13.526 1.00 68.12 136 ASP A O 1
ATOM 1016 N N . HIS A 1 137 ? 5.359 2.589 -12.028 1.00 77.62 137 HIS A N 1
ATOM 1017 C CA . HIS A 1 137 ? 5.461 1.714 -10.873 1.00 77.62 137 HIS A CA 1
ATOM 1018 C C . HIS A 1 137 ? 4.577 2.227 -9.755 1.00 77.62 137 HIS A C 1
ATOM 1020 O O . HIS A 1 137 ? 4.341 3.425 -9.654 1.00 77.62 137 HIS A O 1
ATOM 1026 N N . PHE A 1 138 ? 4.154 1.315 -8.887 1.00 81.00 138 PHE A N 1
ATOM 1027 C CA . PHE A 1 138 ? 3.496 1.689 -7.648 1.00 81.00 138 PHE A CA 1
ATOM 1028 C C . PHE A 1 138 ? 4.091 0.952 -6.454 1.00 81.00 138 PHE A C 1
ATOM 1030 O O . PHE A 1 138 ? 4.505 -0.213 -6.517 1.00 81.00 138 PHE A O 1
ATOM 1037 N N . ARG A 1 139 ? 4.119 1.654 -5.336 1.00 86.50 139 ARG A N 1
ATOM 1038 C CA . ARG A 1 139 ? 4.417 1.172 -3.994 1.00 86.50 139 ARG A CA 1
ATOM 1039 C C . ARG A 1 139 ? 3.111 0.809 -3.320 1.00 86.50 139 ARG A C 1
ATOM 1041 O O . ARG A 1 139 ? 2.032 1.220 -3.744 1.00 86.50 139 ARG A O 1
ATOM 1048 N N . TYR A 1 140 ? 3.193 0.004 -2.269 1.00 90.00 140 TYR A N 1
ATOM 1049 C CA . TYR A 1 140 ? 2.012 -0.272 -1.471 1.00 90.00 140 TYR A CA 1
ATOM 1050 C C . TYR A 1 140 ? 2.314 -0.561 -0.007 1.00 90.00 140 TYR A C 1
ATOM 1052 O O . TYR A 1 140 ? 3.368 -1.090 0.358 1.00 90.00 140 TYR A O 1
ATOM 1060 N N . TRP A 1 141 ? 1.315 -0.262 0.818 1.00 93.25 141 TRP A N 1
ATOM 1061 C CA . TRP A 1 141 ? 1.293 -0.479 2.259 1.00 93.25 141 TRP A CA 1
ATOM 1062 C C . TRP A 1 141 ? -0.004 -1.177 2.654 1.00 93.25 141 TRP A C 1
ATOM 1064 O O . TRP A 1 141 ? -1.031 -1.025 1.993 1.00 93.25 141 TRP A O 1
ATOM 1074 N N . ARG A 1 142 ? 0.028 -1.934 3.751 1.00 95.12 142 ARG A N 1
ATOM 1075 C CA . ARG A 1 142 ? -1.135 -2.658 4.271 1.00 95.12 142 ARG A CA 1
ATOM 1076 C C . ARG A 1 142 ? -1.550 -2.083 5.614 1.00 95.12 142 ARG A C 1
ATOM 1078 O O . ARG A 1 142 ? -0.726 -1.993 6.515 1.00 95.12 142 ARG A O 1
ATOM 1085 N N . GLN A 1 143 ? -2.833 -1.773 5.762 1.00 94.56 143 GLN A N 1
ATOM 1086 C CA . GLN A 1 143 ? -3.393 -1.316 7.030 1.00 94.56 143 GLN A CA 1
ATOM 1087 C C . GLN A 1 143 ? -3.740 -2.515 7.925 1.00 94.56 143 GLN A C 1
ATOM 1089 O O . GLN A 1 143 ? -4.843 -3.068 7.855 1.00 94.56 143 GLN A O 1
ATOM 1094 N N . ASN A 1 144 ? -2.774 -2.943 8.736 1.00 96.06 144 ASN A N 1
ATOM 1095 C CA . ASN A 1 144 ? -2.839 -4.151 9.565 1.00 96.06 144 ASN A CA 1
ATOM 1096 C C . ASN A 1 144 ? -2.451 -3.919 11.037 1.00 96.06 144 ASN A C 1
ATOM 1098 O O . ASN A 1 144 ? -2.191 -4.884 11.758 1.00 96.06 144 ASN A O 1
ATOM 1102 N N . GLY A 1 145 ? -2.395 -2.665 11.479 1.00 95.50 145 GLY A N 1
ATOM 1103 C CA . GLY A 1 145 ? -1.979 -2.314 12.830 1.00 95.50 145 GLY A CA 1
ATOM 1104 C C . GLY A 1 145 ? -3.009 -2.589 13.933 1.00 95.50 145 GLY A C 1
ATOM 1105 O O . GLY A 1 145 ? -4.184 -2.868 13.670 1.00 95.50 145 GLY A O 1
ATOM 1106 N N . PRO A 1 146 ? -2.570 -2.530 15.202 1.00 95.69 146 PRO A N 1
ATOM 1107 C CA . PRO A 1 146 ? -3.350 -2.961 16.361 1.00 95.69 146 PRO A CA 1
ATOM 1108 C C . PRO A 1 146 ? -4.564 -2.079 16.678 1.00 95.69 146 PRO A C 1
ATOM 1110 O O . PRO A 1 146 ? -5.481 -2.546 17.352 1.00 95.69 146 PRO A O 1
ATOM 1113 N N . THR A 1 147 ? -4.588 -0.818 16.234 1.00 95.00 147 THR A N 1
ATOM 1114 C CA . THR A 1 147 ? -5.696 0.109 16.524 1.00 95.00 147 THR A CA 1
ATOM 1115 C C . THR A 1 147 ? -6.664 0.265 15.356 1.00 95.00 147 THR A C 1
ATOM 1117 O O . THR A 1 147 ? -7.798 0.695 15.570 1.00 95.00 147 THR A O 1
ATOM 1120 N N . ALA A 1 148 ? -6.256 -0.110 14.140 1.00 93.00 148 ALA A N 1
ATOM 1121 C CA . ALA A 1 148 ? -7.098 -0.031 12.953 1.00 93.00 148 ALA A CA 1
ATOM 1122 C C . ALA A 1 148 ? -6.672 -1.060 11.890 1.00 93.00 148 ALA A C 1
ATOM 1124 O O . ALA A 1 148 ? -5.954 -0.735 10.954 1.00 93.00 148 ALA A O 1
ATOM 1125 N N . ASN A 1 149 ? -7.132 -2.309 12.005 1.00 95.50 149 ASN A N 1
ATOM 1126 C CA . ASN A 1 149 ? -6.828 -3.367 11.036 1.00 95.50 149 ASN A CA 1
ATOM 1127 C C . ASN A 1 149 ? -7.994 -3.565 10.058 1.00 95.50 149 ASN A C 1
ATOM 1129 O O . ASN A 1 149 ? -9.003 -4.182 10.405 1.00 95.50 149 ASN A O 1
ATOM 1133 N N . SER A 1 150 ? -7.865 -3.029 8.844 1.00 93.50 150 SER A N 1
ATOM 1134 C CA . SER A 1 150 ? -8.827 -3.270 7.759 1.00 93.50 150 SER A CA 1
ATOM 1135 C C . SER A 1 150 ? -8.351 -4.329 6.766 1.00 93.50 150 SER A C 1
ATOM 1137 O O . SER A 1 150 ? -9.166 -4.881 6.031 1.00 93.50 150 SER A O 1
ATOM 1139 N N . GLY A 1 151 ? -7.042 -4.593 6.712 1.00 93.56 151 GLY A N 1
ATOM 1140 C CA . GLY A 1 151 ? -6.408 -5.395 5.669 1.00 93.56 151 GLY A CA 1
ATOM 1141 C C . GLY A 1 151 ? -6.303 -4.690 4.312 1.00 93.56 151 GLY A C 1
ATOM 1142 O O . GLY A 1 151 ? -5.780 -5.289 3.376 1.00 93.56 151 GLY A O 1
ATOM 1143 N N . ALA A 1 152 ? -6.777 -3.445 4.193 1.00 93.44 152 ALA A N 1
ATOM 1144 C CA . ALA A 1 152 ? -6.745 -2.685 2.949 1.00 93.44 152 ALA A CA 1
ATOM 1145 C C . ALA A 1 152 ? -5.311 -2.403 2.482 1.00 93.44 152 ALA A C 1
ATOM 1147 O O . ALA A 1 152 ? -4.402 -2.246 3.306 1.00 93.44 152 ALA A O 1
ATOM 1148 N N . LEU A 1 153 ? -5.131 -2.305 1.163 1.00 92.38 153 LEU A N 1
ATOM 1149 C CA . LEU A 1 153 ? -3.854 -1.954 0.540 1.00 92.38 153 LEU A CA 1
ATOM 1150 C C . LEU A 1 153 ? -3.933 -0.541 -0.037 1.00 92.38 153 LEU A C 1
ATOM 1152 O O . LEU A 1 153 ? -4.842 -0.240 -0.811 1.00 92.38 153 LEU A O 1
ATOM 1156 N N . PHE A 1 154 ? -2.986 0.302 0.361 1.00 91.62 154 PHE A N 1
ATOM 1157 C CA . PHE A 1 154 ? -2.827 1.689 -0.071 1.00 91.62 154 PHE A CA 1
ATOM 1158 C C . PHE A 1 154 ? -1.703 1.724 -1.094 1.00 91.62 154 PHE A C 1
ATOM 1160 O O . PHE A 1 154 ? -0.649 1.161 -0.810 1.00 91.62 154 PHE A O 1
ATOM 1167 N N . LEU A 1 155 ? -1.938 2.325 -2.258 1.00 87.50 155 LEU A N 1
ATOM 1168 C CA . LEU A 1 155 ? -0.989 2.380 -3.369 1.00 87.50 155 LEU A CA 1
ATOM 1169 C C . LEU A 1 155 ? -0.539 3.834 -3.587 1.00 87.50 155 LEU A C 1
ATOM 1171 O O . LEU A 1 155 ? -1.371 4.733 -3.446 1.00 87.50 155 LEU A O 1
ATOM 1175 N N . ALA A 1 156 ? 0.737 4.036 -3.928 1.00 79.69 156 ALA A N 1
ATOM 1176 C CA . ALA A 1 156 ? 1.306 5.302 -4.414 1.00 79.69 156 ALA A CA 1
ATOM 1177 C C . ALA A 1 156 ? 2.146 5.044 -5.658 1.00 79.69 156 ALA A C 1
ATOM 1179 O O . ALA A 1 156 ? 2.859 4.015 -5.645 1.00 79.69 156 ALA A O 1
#

Sequence (156 aa):
MQLKFSVFNKKTKTEKTKKLTLVSSGVDFYPPAAGGGTMLDASAGLGEPLNVSDDDLTGLVIISGKSSPEVLTDDGFLNWSRSIGFDEEFLGLHIGTPQTANLGDGNGPQPEIKVRRQNFGILFIGSLFETLGGGDHFRYWRQNGPTANSGALFLA

Secondary structure (DSSP, 8-state):
----B----------PPP---------S---GGGGT--SBB-GGGT--BSS---SSS-----B-TTS-GGGGSHHHHHHHHHHTTEEEPGGG---SPPPEEE-SSSS-EEE-S-EEEE--S-TTTTTHHHHHH---EEEEEEEE-SS-EEEEEEE-

pLDDT: mean 71.77, std 19.8, range [33.94, 96.06]